Protein AF-A0A3N5ZI46-F1 (afdb_monomer_lite)

Sequence (165 aa):
DAIAACEVLIMPSQYESLSMVALEAWALGRPVLANGRCDVLRGQAIRSNAGLYYDSHREFVECLYRMETDERLRRALGENGRQFYRRNYDWPVIEGKYLRMIEDLQDEAARAAGSLTSAEPLPGWLARRRPTERPADMVLSDLPSGPVLEEPRAPAQNRSRSSEP

pLDDT: mean 87.61, std 16.81, range [30.66, 98.75]

Radius of gyration: 22.37 Å; chains: 1; bounding box: 62×32×63 Å

Structure (mmCIF, N/CA/C/O backbone):
data_AF-A0A3N5ZI46-F1
#
_entry.id   AF-A0A3N5ZI46-F1
#
loop_
_atom_site.group_PDB
_atom_site.id
_atom_site.type_symbol
_atom_site.label_atom_id
_atom_site.label_alt_id
_atom_site.label_comp_id
_atom_site.label_asym_id
_atom_site.label_entity_id
_atom_site.label_seq_id
_atom_site.pdbx_PDB_ins_code
_atom_site.Cartn_x
_atom_site.Cartn_y
_atom_site.Cartn_z
_atom_site.occupancy
_atom_site.B_iso_or_equiv
_atom_site.auth_seq_id
_atom_site.auth_comp_id
_atom_site.auth_asym_id
_atom_site.auth_atom_id
_atom_site.pdbx_PDB_model_num
ATOM 1 N N . ASP A 1 1 ? 13.210 14.385 -6.428 1.00 86.31 1 ASP A N 1
ATOM 2 C CA . ASP A 1 1 ? 12.906 13.437 -5.344 1.00 86.31 1 ASP A CA 1
ATOM 3 C C . ASP A 1 1 ? 13.081 12.015 -5.876 1.00 86.31 1 ASP A C 1
ATOM 5 O O . ASP A 1 1 ? 12.706 11.772 -7.020 1.00 86.31 1 ASP A O 1
ATOM 9 N N . ALA A 1 2 ? 13.707 11.122 -5.106 1.00 95.56 2 ALA A N 1
ATOM 10 C CA . ALA A 1 2 ? 14.076 9.769 -5.525 1.00 95.56 2 ALA A CA 1
ATOM 11 C C . ALA A 1 2 ? 12.852 8.890 -5.823 1.00 95.56 2 ALA A C 1
ATOM 13 O O . ALA A 1 2 ? 12.863 8.152 -6.806 1.00 95.56 2 ALA A O 1
ATOM 14 N N . ILE A 1 3 ? 11.774 9.017 -5.038 1.00 97.00 3 ILE A N 1
ATOM 15 C CA . ILE A 1 3 ? 10.532 8.262 -5.274 1.00 97.00 3 ILE A CA 1
ATOM 16 C C . ILE A 1 3 ? 9.895 8.703 -6.596 1.00 97.00 3 ILE A C 1
ATOM 18 O O . ILE A 1 3 ? 9.519 7.875 -7.416 1.00 97.00 3 ILE A O 1
ATOM 22 N N . ALA A 1 4 ? 9.836 10.009 -6.863 1.00 96.56 4 ALA A N 1
ATOM 23 C CA . ALA A 1 4 ? 9.275 10.522 -8.115 1.00 96.56 4 ALA A CA 1
ATOM 24 C C . ALA A 1 4 ? 10.073 10.079 -9.358 1.00 96.56 4 ALA A C 1
ATOM 26 O O . ALA A 1 4 ? 9.501 9.956 -10.440 1.00 96.56 4 ALA A O 1
ATOM 27 N N . ALA A 1 5 ? 11.378 9.842 -9.200 1.00 97.25 5 ALA A N 1
ATOM 28 C CA . ALA A 1 5 ? 12.274 9.423 -10.273 1.00 97.25 5 ALA A CA 1
ATOM 29 C C . ALA A 1 5 ? 12.344 7.898 -10.471 1.00 97.25 5 ALA A C 1
ATOM 31 O O . ALA A 1 5 ? 12.906 7.456 -11.471 1.00 97.25 5 ALA A O 1
ATOM 32 N N . CYS A 1 6 ? 11.807 7.084 -9.553 1.00 97.62 6 CYS A N 1
ATOM 33 C CA . CYS A 1 6 ? 11.888 5.631 -9.677 1.00 97.62 6 CYS A CA 1
ATOM 34 C C . CYS A 1 6 ? 10.901 5.081 -10.722 1.00 97.62 6 CYS A C 1
ATOM 36 O O . CYS A 1 6 ? 9.892 5.704 -11.066 1.00 97.62 6 CYS A O 1
ATOM 38 N N . GLU A 1 7 ? 11.173 3.880 -11.226 1.00 97.62 7 GLU A N 1
ATOM 39 C CA . GLU A 1 7 ? 10.217 3.130 -12.052 1.00 97.62 7 GLU A CA 1
ATOM 40 C C . GLU A 1 7 ? 9.350 2.186 -11.215 1.00 97.62 7 GLU A C 1
ATOM 42 O O . GLU A 1 7 ? 8.198 1.930 -11.562 1.00 97.62 7 GLU A O 1
ATOM 47 N N . VAL A 1 8 ? 9.906 1.688 -10.108 1.00 98.12 8 VAL A N 1
ATOM 48 C CA . VAL A 1 8 ? 9.286 0.756 -9.164 1.00 98.12 8 VAL A CA 1
ATOM 49 C C . VAL A 1 8 ? 9.822 1.065 -7.766 1.00 98.12 8 VAL A C 1
ATOM 51 O O . VAL A 1 8 ? 11.023 1.285 -7.601 1.00 98.12 8 VAL A O 1
ATOM 54 N N . LEU A 1 9 ? 8.954 1.050 -6.754 1.00 98.56 9 LEU A N 1
ATOM 55 C CA . LEU A 1 9 ? 9.368 1.019 -5.350 1.00 98.56 9 LEU A CA 1
ATOM 56 C C . LEU A 1 9 ? 9.359 -0.430 -4.852 1.00 98.56 9 LEU A C 1
ATOM 58 O O . LEU A 1 9 ? 8.348 -1.114 -4.972 1.00 98.56 9 LEU A O 1
ATOM 62 N N . ILE A 1 10 ? 10.441 -0.890 -4.231 1.00 98.44 10 ILE A N 1
ATOM 63 C CA . ILE A 1 10 ? 10.464 -2.187 -3.546 1.00 98.44 10 ILE A CA 1
ATOM 64 C C . ILE A 1 10 ? 10.202 -1.953 -2.057 1.00 98.44 10 ILE A C 1
ATOM 66 O O . ILE A 1 10 ? 10.930 -1.196 -1.420 1.00 98.44 10 ILE A O 1
ATOM 70 N N . MET A 1 11 ? 9.196 -2.630 -1.501 1.00 98.00 11 MET A N 1
ATOM 71 C CA . MET A 1 11 ? 8.893 -2.626 -0.068 1.00 98.00 11 MET A CA 1
ATOM 72 C C . MET A 1 11 ? 9.148 -4.023 0.521 1.00 98.00 11 MET A C 1
ATOM 74 O O . MET A 1 11 ? 8.257 -4.875 0.485 1.00 98.00 11 MET A O 1
ATOM 78 N N . PRO A 1 12 ? 10.361 -4.301 1.040 1.00 97.31 12 PRO A N 1
ATOM 79 C CA . PRO A 1 12 ? 10.773 -5.652 1.423 1.00 97.31 12 PRO A CA 1
ATOM 80 C C . PRO A 1 12 ? 10.401 -6.051 2.857 1.00 97.31 12 PRO A C 1
ATOM 82 O O . PRO A 1 12 ? 10.673 -7.184 3.256 1.00 97.31 12 PRO A O 1
ATOM 85 N N . SER A 1 13 ? 9.812 -5.145 3.641 1.00 96.75 13 SER A N 1
ATOM 86 C CA . SER A 1 13 ? 9.487 -5.381 5.051 1.00 96.75 13 SER A CA 1
ATOM 87 C C . SER A 1 13 ? 8.498 -6.537 5.231 1.00 96.75 13 SER A C 1
ATOM 89 O O . SER A 1 13 ? 7.506 -6.633 4.515 1.00 96.75 13 SER A O 1
ATOM 91 N N . GLN A 1 14 ? 8.767 -7.417 6.198 1.00 95.38 14 GLN A N 1
ATOM 92 C CA . GLN A 1 14 ? 7.874 -8.527 6.559 1.00 95.38 14 GLN A CA 1
ATOM 93 C C . GLN A 1 14 ? 6.769 -8.093 7.530 1.00 95.38 14 GLN A C 1
ATOM 95 O O . GLN A 1 14 ? 5.751 -8.770 7.638 1.00 95.38 14 GLN A O 1
ATOM 100 N N . TYR A 1 15 ? 6.952 -6.960 8.212 1.00 94.88 15 TYR A N 1
ATOM 101 C CA . TYR A 1 15 ? 6.046 -6.478 9.246 1.00 94.88 15 TYR A CA 1
ATOM 102 C C . TYR A 1 15 ? 5.822 -4.983 9.068 1.00 94.88 15 TYR A C 1
ATOM 104 O O . TYR A 1 15 ? 6.710 -4.177 9.323 1.00 94.88 15 TYR A O 1
ATOM 112 N N . GLU A 1 16 ? 4.616 -4.622 8.651 1.00 95.38 16 GLU A N 1
ATOM 113 C CA . GLU A 1 16 ? 4.176 -3.239 8.531 1.00 95.38 16 GLU A CA 1
ATOM 114 C C . GLU A 1 16 ? 2.776 -3.112 9.111 1.00 95.38 16 GLU A C 1
ATOM 116 O O . GLU A 1 16 ? 1.923 -3.966 8.877 1.00 95.38 16 GLU A O 1
ATOM 121 N N . SER A 1 17 ? 2.526 -2.022 9.835 1.00 92.69 17 SER A N 1
ATOM 122 C CA . SER A 1 17 ? 1.152 -1.608 10.162 1.00 92.69 17 SER A CA 1
ATOM 123 C C . SER A 1 17 ? 0.521 -0.848 8.991 1.00 92.69 17 SER A C 1
ATOM 125 O O . SER A 1 17 ? -0.662 -1.000 8.694 1.00 92.69 17 SER A O 1
ATOM 127 N N . LEU A 1 18 ? 1.337 -0.041 8.309 1.00 93.81 18 LEU A N 1
ATOM 128 C CA . LEU A 1 18 ? 1.058 0.701 7.083 1.00 93.81 18 LEU A CA 1
ATOM 129 C C . LEU A 1 18 ? 2.410 1.112 6.488 1.00 93.81 18 LEU A C 1
ATOM 131 O O . LEU A 1 18 ? 3.319 1.444 7.238 1.00 93.81 18 LEU A O 1
ATOM 135 N N . SER A 1 19 ? 2.534 1.166 5.163 1.00 96.31 19 SER A N 1
ATOM 136 C CA . SER A 1 19 ? 3.727 1.711 4.513 1.00 96.31 19 SER A CA 1
ATOM 137 C C . SER A 1 19 ? 3.461 3.108 3.963 1.00 96.31 19 SER A C 1
ATOM 139 O O . SER A 1 19 ? 2.841 3.258 2.911 1.00 96.31 19 SER A O 1
ATOM 141 N N . MET A 1 20 ? 3.953 4.136 4.663 1.00 96.75 20 MET A N 1
ATOM 142 C CA . MET A 1 20 ? 3.870 5.524 4.184 1.00 96.75 20 MET A CA 1
ATOM 143 C C . MET A 1 20 ? 4.590 5.699 2.846 1.00 96.75 20 MET A C 1
ATOM 145 O O . MET A 1 20 ? 4.046 6.310 1.933 1.00 96.75 20 MET A O 1
ATOM 149 N N . VAL A 1 21 ? 5.753 5.064 2.683 1.00 97.44 21 VAL A N 1
ATOM 150 C CA . VAL A 1 21 ? 6.520 5.132 1.433 1.00 97.44 21 VAL A CA 1
ATOM 151 C C . VAL A 1 21 ? 5.791 4.455 0.262 1.00 97.44 21 VAL A C 1
ATOM 153 O O . VAL A 1 21 ? 5.862 4.942 -0.865 1.00 97.44 21 VAL A O 1
ATOM 156 N N . ALA A 1 22 ? 5.026 3.380 0.500 1.00 97.94 22 ALA A N 1
ATOM 157 C CA . ALA A 1 22 ? 4.180 2.784 -0.538 1.00 97.94 22 ALA A CA 1
ATOM 158 C C . ALA A 1 22 ? 3.033 3.724 -0.942 1.00 97.94 22 ALA A C 1
ATOM 160 O O . ALA A 1 22 ? 2.751 3.862 -2.132 1.00 97.94 22 ALA A O 1
ATOM 161 N N . LEU A 1 23 ? 2.414 4.413 0.025 1.00 97.88 23 LEU A N 1
ATOM 162 C CA . LEU A 1 23 ? 1.396 5.429 -0.259 1.00 97.88 23 LEU A CA 1
ATOM 163 C C . LEU A 1 23 ? 1.969 6.606 -1.057 1.00 97.88 23 LEU A C 1
ATOM 165 O O . LEU A 1 23 ? 1.338 7.045 -2.014 1.00 97.88 23 LEU A O 1
ATOM 169 N N . GLU A 1 24 ? 3.161 7.089 -0.707 1.00 98.19 24 GLU A N 1
ATOM 170 C CA . GLU A 1 24 ? 3.861 8.155 -1.435 1.00 98.19 24 GLU A CA 1
ATOM 171 C C . GLU A 1 24 ? 4.192 7.735 -2.873 1.00 98.19 24 GLU A C 1
ATOM 173 O O . GLU A 1 24 ? 3.922 8.477 -3.821 1.00 98.19 24 GLU A O 1
ATOM 178 N N . ALA A 1 25 ? 4.709 6.516 -3.058 1.00 98.50 25 ALA A N 1
ATOM 179 C CA . ALA A 1 25 ? 4.946 5.947 -4.379 1.00 98.50 25 ALA A CA 1
ATOM 180 C C . ALA A 1 25 ? 3.654 5.906 -5.206 1.00 98.50 25 ALA A C 1
ATOM 182 O O . ALA A 1 25 ? 3.626 6.408 -6.332 1.00 98.50 25 ALA A O 1
ATOM 183 N N . TRP A 1 26 ? 2.559 5.402 -4.639 1.00 98.50 26 TRP A N 1
ATOM 184 C CA . TRP A 1 26 ? 1.265 5.376 -5.316 1.00 98.50 26 TRP A CA 1
ATOM 185 C C . TRP A 1 26 ? 0.716 6.768 -5.620 1.00 98.50 26 TRP A C 1
ATOM 187 O O . TRP A 1 26 ? 0.253 6.986 -6.739 1.00 98.50 26 TRP A O 1
ATOM 197 N N . ALA A 1 27 ? 0.833 7.738 -4.710 1.00 98.25 27 ALA A N 1
ATOM 198 C CA . ALA A 1 27 ? 0.455 9.130 -4.967 1.00 98.25 27 ALA A CA 1
ATOM 199 C C . ALA A 1 27 ? 1.189 9.694 -6.200 1.00 98.25 27 ALA A C 1
ATOM 201 O O . ALA A 1 27 ? 0.590 10.344 -7.064 1.00 98.25 27 ALA A O 1
ATOM 202 N N . LEU A 1 28 ? 2.472 9.353 -6.343 1.00 98.31 28 LEU A N 1
ATOM 203 C CA . LEU A 1 28 ? 3.320 9.718 -7.480 1.00 98.31 28 LEU A CA 1
ATOM 204 C C . LEU A 1 28 ? 3.103 8.828 -8.720 1.00 98.31 28 LEU A C 1
ATOM 206 O O . LEU A 1 28 ? 3.670 9.076 -9.789 1.00 98.31 28 LEU A O 1
ATOM 210 N N . GLY A 1 29 ? 2.215 7.837 -8.648 1.00 98.25 29 GLY A N 1
ATOM 211 C CA . GLY A 1 29 ? 1.931 6.893 -9.728 1.00 98.25 29 GLY A CA 1
ATOM 212 C C . GLY A 1 29 ? 3.097 5.948 -10.017 1.00 98.25 29 GLY A C 1
ATOM 213 O O . GLY A 1 29 ? 3.367 5.641 -11.177 1.00 98.25 29 GLY A O 1
ATOM 214 N N . ARG A 1 30 ? 3.839 5.559 -8.978 1.00 98.44 30 ARG A N 1
ATOM 215 C CA . ARG A 1 30 ? 4.896 4.549 -9.018 1.00 98.44 30 ARG A CA 1
ATOM 216 C C . ARG A 1 30 ? 4.335 3.230 -8.481 1.00 98.44 30 ARG A C 1
ATOM 218 O O . ARG A 1 30 ? 3.766 3.228 -7.388 1.00 98.44 30 ARG A O 1
ATOM 225 N N . PRO A 1 31 ? 4.456 2.116 -9.216 1.00 98.56 31 PRO A N 1
ATOM 226 C CA . PRO A 1 31 ? 4.002 0.827 -8.723 1.00 98.56 31 PRO A CA 1
ATOM 227 C C . PRO A 1 31 ? 4.929 0.290 -7.624 1.00 98.56 31 PRO A C 1
ATOM 229 O O . PRO A 1 31 ? 6.117 0.623 -7.574 1.00 98.56 31 PRO A O 1
ATOM 232 N N . VAL A 1 32 ? 4.384 -0.569 -6.760 1.00 98.69 32 VAL A N 1
ATOM 233 C CA . VAL A 1 32 ? 5.100 -1.132 -5.602 1.00 98.69 32 VAL A CA 1
ATOM 234 C C . VAL A 1 32 ? 5.294 -2.641 -5.767 1.00 98.69 32 VAL A C 1
ATOM 236 O O . VAL A 1 32 ? 4.351 -3.354 -6.096 1.00 98.69 32 VAL A O 1
ATOM 239 N N . LEU A 1 33 ? 6.501 -3.144 -5.514 1.00 98.75 33 LEU A N 1
ATOM 240 C CA . LEU A 1 33 ? 6.777 -4.568 -5.325 1.00 98.75 33 LEU A CA 1
ATOM 241 C C . LEU A 1 33 ? 6.826 -4.869 -3.823 1.00 98.75 33 LEU A C 1
ATOM 243 O O . LEU A 1 33 ? 7.789 -4.519 -3.137 1.00 98.75 33 LEU A O 1
ATOM 247 N N . ALA A 1 34 ? 5.765 -5.484 -3.313 1.00 98.44 34 ALA A N 1
ATOM 248 C CA . ALA A 1 34 ? 5.540 -5.729 -1.894 1.00 98.44 34 ALA A CA 1
ATOM 249 C C . ALA A 1 34 ? 6.034 -7.109 -1.441 1.00 98.44 34 ALA A C 1
ATOM 251 O O . ALA A 1 34 ? 5.904 -8.099 -2.157 1.00 98.44 34 ALA A O 1
ATOM 252 N N . ASN A 1 35 ? 6.524 -7.205 -0.208 1.00 98.31 35 ASN A N 1
ATOM 253 C CA . ASN A 1 35 ? 6.720 -8.498 0.439 1.00 98.31 35 ASN A CA 1
ATOM 254 C C . ASN A 1 35 ? 5.356 -9.153 0.739 1.00 98.31 35 ASN A C 1
ATOM 256 O O . ASN A 1 35 ? 4.544 -8.600 1.481 1.00 98.31 35 ASN A O 1
ATOM 260 N N . GLY A 1 36 ? 5.112 -10.330 0.165 1.00 97.62 36 GLY A N 1
ATOM 261 C CA . GLY A 1 36 ? 3.868 -11.095 0.290 1.00 97.62 36 GLY A CA 1
ATOM 262 C C . GLY A 1 36 ? 3.631 -11.683 1.681 1.00 97.62 36 GLY A C 1
ATOM 263 O O . GLY A 1 36 ? 2.480 -11.888 2.062 1.00 97.62 36 GLY A O 1
ATOM 264 N N . ARG A 1 37 ? 4.692 -11.831 2.489 1.00 96.75 37 ARG A N 1
ATOM 265 C CA . ARG A 1 37 ? 4.603 -12.290 3.888 1.00 96.75 37 ARG A CA 1
ATOM 266 C C . ARG A 1 37 ? 4.068 -11.229 4.841 1.00 96.75 37 ARG A C 1
ATOM 268 O O . ARG A 1 37 ? 3.777 -11.540 5.991 1.00 96.75 37 ARG A O 1
ATOM 275 N N . CYS A 1 38 ? 3.964 -9.984 4.384 1.00 96.94 38 CYS A N 1
ATOM 276 C CA . CYS A 1 38 ? 3.297 -8.933 5.125 1.00 96.94 38 CYS A CA 1
ATOM 277 C C . CYS A 1 38 ? 1.836 -8.843 4.669 1.00 96.94 38 CYS A C 1
ATOM 279 O O . CYS A 1 38 ? 1.548 -8.288 3.607 1.00 96.94 38 CYS A O 1
ATOM 281 N N . ASP A 1 39 ? 0.907 -9.336 5.492 1.00 95.75 39 ASP A N 1
ATOM 282 C CA . ASP A 1 39 ? -0.537 -9.322 5.206 1.00 95.75 39 ASP A CA 1
ATOM 283 C C . ASP A 1 39 ? -1.059 -7.927 4.833 1.00 95.75 39 ASP A C 1
ATOM 285 O O . ASP A 1 39 ? -1.883 -7.771 3.927 1.00 95.75 39 ASP A O 1
ATOM 289 N N . VAL A 1 40 ? -0.540 -6.886 5.489 1.00 95.81 40 VAL A N 1
ATOM 290 C CA . VAL A 1 40 ? -0.901 -5.494 5.202 1.00 95.81 40 VAL A CA 1
ATOM 291 C C . VAL A 1 40 ? -0.472 -5.098 3.792 1.00 95.81 40 VAL A C 1
ATOM 293 O O . VAL A 1 40 ? -1.299 -4.600 3.025 1.00 95.81 40 VAL A O 1
ATOM 296 N N . LEU A 1 41 ? 0.793 -5.327 3.426 1.00 97.25 41 LEU A N 1
ATOM 297 C CA . LEU A 1 41 ? 1.308 -4.954 2.107 1.00 97.25 41 LEU A CA 1
ATOM 298 C C . LEU A 1 41 ? 0.666 -5.788 0.996 1.00 97.25 41 LEU A C 1
ATOM 300 O O . LEU A 1 41 ? 0.246 -5.229 -0.017 1.00 97.25 41 LEU A O 1
ATOM 304 N N . ARG A 1 42 ? 0.519 -7.102 1.205 1.00 97.44 42 ARG A N 1
ATOM 305 C CA . ARG A 1 42 ? -0.163 -8.005 0.271 1.00 97.44 42 ARG A CA 1
ATOM 306 C C . ARG A 1 42 ? -1.610 -7.574 0.044 1.00 97.44 42 ARG A C 1
ATOM 308 O O . ARG A 1 42 ? -2.039 -7.435 -1.101 1.00 97.44 42 ARG A O 1
ATOM 315 N N . GLY A 1 43 ? -2.348 -7.298 1.119 1.00 96.56 43 GLY A N 1
ATOM 316 C CA . GLY A 1 43 ? -3.724 -6.814 1.035 1.00 96.56 43 GLY A CA 1
ATOM 317 C C . GLY A 1 43 ? -3.828 -5.477 0.301 1.00 96.56 43 GLY A C 1
ATOM 318 O O . GLY A 1 43 ? -4.710 -5.302 -0.536 1.00 96.56 43 GLY A O 1
ATOM 319 N N . GLN A 1 44 ? -2.912 -4.537 0.554 1.00 96.25 44 GLN A N 1
ATOM 320 C CA . GLN A 1 44 ? -2.908 -3.264 -0.167 1.00 96.25 44 GLN A CA 1
ATOM 321 C C . GLN A 1 44 ? -2.578 -3.433 -1.651 1.00 96.25 44 GLN A C 1
ATOM 323 O O . GLN A 1 44 ? -3.264 -2.831 -2.473 1.00 96.25 44 GLN A O 1
ATOM 328 N N . ALA A 1 45 ? -1.597 -4.263 -2.018 1.00 96.81 45 ALA A N 1
ATOM 329 C CA . ALA A 1 45 ? -1.269 -4.537 -3.418 1.00 96.81 45 ALA A CA 1
ATOM 330 C C . ALA A 1 45 ? -2.475 -5.118 -4.178 1.00 96.81 45 ALA A C 1
ATOM 332 O O . ALA A 1 45 ? -2.770 -4.677 -5.288 1.00 96.81 45 ALA A O 1
ATOM 333 N N . ILE A 1 46 ? -3.223 -6.031 -3.547 1.00 97.31 46 ILE A N 1
ATOM 334 C CA . ILE A 1 46 ? -4.425 -6.640 -4.131 1.00 97.31 46 ILE A CA 1
ATOM 335 C C . ILE A 1 46 ? -5.562 -5.618 -4.268 1.00 97.31 46 ILE A C 1
ATOM 337 O O . ILE A 1 46 ? -6.074 -5.434 -5.370 1.00 97.31 46 ILE A O 1
ATOM 341 N N . ARG A 1 47 ? -5.935 -4.910 -3.191 1.00 96.88 47 ARG A N 1
ATOM 342 C CA . ARG A 1 47 ? -7.045 -3.932 -3.220 1.00 96.88 47 ARG A CA 1
ATOM 343 C C . ARG A 1 47 ? -6.782 -2.760 -4.160 1.00 96.88 47 ARG A C 1
ATOM 345 O O . ARG A 1 47 ? -7.696 -2.259 -4.808 1.00 96.88 47 ARG A O 1
ATOM 352 N N . SER A 1 48 ? -5.533 -2.307 -4.215 1.00 96.62 48 SER A N 1
ATOM 353 C CA . SER A 1 48 ? -5.132 -1.199 -5.080 1.00 96.62 48 SER A CA 1
ATOM 354 C C . SER A 1 48 ? -4.959 -1.612 -6.535 1.00 96.62 48 SER A C 1
ATOM 356 O O . SER A 1 48 ? -5.072 -0.756 -7.409 1.00 96.62 48 SER A O 1
ATOM 358 N N . ASN A 1 49 ? -4.655 -2.889 -6.797 1.00 98.06 49 ASN A N 1
ATOM 359 C CA . ASN A 1 49 ? -4.129 -3.362 -8.076 1.00 98.06 49 ASN A CA 1
ATOM 360 C C . ASN A 1 49 ? -2.970 -2.477 -8.585 1.00 98.06 49 ASN A C 1
ATOM 362 O O . ASN A 1 49 ? -2.880 -2.160 -9.773 1.00 98.06 49 ASN A O 1
ATOM 366 N N . ALA A 1 50 ? -2.121 -2.012 -7.664 1.00 98.00 50 ALA A N 1
ATOM 367 C CA . ALA A 1 50 ? -1.089 -1.002 -7.908 1.00 98.00 50 ALA A CA 1
ATOM 368 C C . ALA A 1 50 ? 0.339 -1.511 -7.687 1.00 98.00 50 ALA A C 1
ATOM 370 O O . ALA A 1 50 ? 1.29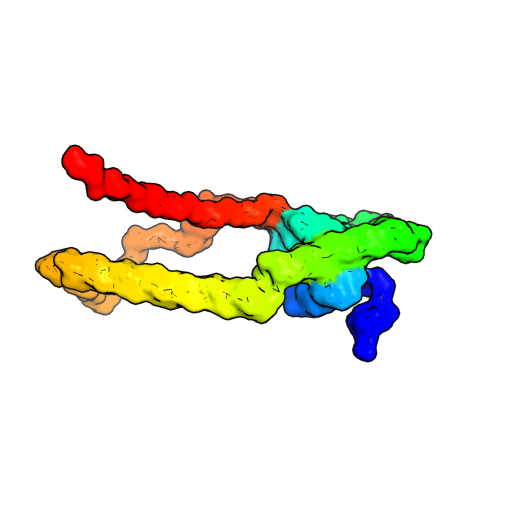4 -0.746 -7.510 1.00 98.00 50 ALA A O 1
ATOM 371 N N . GLY A 1 51 ? 0.485 -2.826 -7.648 1.00 97.50 51 GLY A N 1
ATOM 372 C CA . GLY A 1 51 ? 1.735 -3.477 -7.342 1.00 97.50 51 GLY A CA 1
ATOM 373 C C . GLY A 1 51 ? 1.650 -4.981 -7.511 1.00 97.50 51 GLY A C 1
ATOM 374 O O . GLY A 1 51 ? 0.568 -5.542 -7.677 1.00 97.50 51 GLY A O 1
ATOM 375 N N . LEU A 1 52 ? 2.811 -5.617 -7.449 1.00 98.50 52 LEU A N 1
ATOM 376 C CA . LEU A 1 52 ? 2.942 -7.066 -7.339 1.00 98.50 52 LEU A CA 1
ATOM 377 C C . LEU A 1 52 ? 3.409 -7.414 -5.923 1.00 98.50 52 LEU A C 1
ATOM 379 O O . LEU A 1 52 ? 3.911 -6.550 -5.201 1.00 98.50 52 LEU A O 1
ATOM 383 N N . TYR A 1 53 ? 3.266 -8.675 -5.528 1.00 98.31 53 TYR A N 1
ATOM 384 C CA . TYR A 1 53 ? 3.817 -9.184 -4.276 1.00 98.31 53 TYR A CA 1
ATOM 385 C C . TYR A 1 53 ? 4.551 -10.507 -4.497 1.00 98.31 53 TYR A C 1
ATOM 387 O O . TYR A 1 53 ? 4.286 -11.201 -5.476 1.00 98.31 53 TYR A O 1
ATOM 395 N N . TYR A 1 54 ? 5.477 -10.832 -3.596 1.00 98.56 54 TYR A N 1
ATOM 396 C CA . TYR A 1 54 ? 6.295 -12.045 -3.669 1.00 98.56 54 TYR A CA 1
ATOM 397 C C . TYR A 1 54 ? 6.405 -12.740 -2.309 1.00 98.56 54 TYR A C 1
ATOM 399 O O . TYR A 1 54 ? 6.641 -12.090 -1.294 1.00 98.56 54 TYR A O 1
ATOM 407 N N . ASP A 1 55 ? 6.322 -14.067 -2.288 1.00 97.25 55 ASP A N 1
ATOM 408 C CA . ASP A 1 55 ? 6.495 -14.897 -1.086 1.00 97.25 55 ASP A CA 1
ATOM 409 C C . ASP A 1 55 ? 7.847 -15.632 -1.060 1.00 97.25 55 ASP A C 1
ATOM 411 O O . ASP A 1 55 ? 8.291 -16.155 -0.022 1.00 97.25 55 ASP A O 1
ATOM 415 N N . SER A 1 56 ? 8.540 -15.635 -2.203 1.00 97.88 56 SER A N 1
ATOM 416 C CA . SER A 1 56 ? 9.834 -16.283 -2.402 1.00 97.88 56 SER A CA 1
ATOM 417 C C . SER A 1 56 ? 10.812 -15.425 -3.206 1.00 97.88 56 SER A C 1
ATOM 419 O O . SER A 1 56 ? 10.431 -14.510 -3.934 1.00 97.88 56 SER A O 1
ATOM 421 N N . HIS A 1 57 ? 12.101 -15.760 -3.115 1.00 97.88 57 HIS A N 1
ATOM 422 C CA . HIS A 1 57 ? 13.141 -15.116 -3.920 1.00 97.88 57 HIS A CA 1
ATOM 423 C C . HIS A 1 57 ? 12.900 -15.280 -5.430 1.00 97.88 57 HIS A C 1
ATOM 425 O O . HIS A 1 57 ? 13.113 -14.344 -6.192 1.00 97.88 57 HIS A O 1
ATOM 431 N N . ARG A 1 58 ? 12.416 -16.451 -5.865 1.00 98.44 58 ARG A N 1
ATOM 432 C CA . ARG A 1 58 ? 12.102 -16.696 -7.278 1.00 98.44 58 ARG A CA 1
ATOM 433 C C . ARG A 1 58 ? 10.997 -15.761 -7.765 1.00 98.44 58 ARG A C 1
ATOM 435 O O . ARG A 1 58 ? 11.156 -15.125 -8.796 1.00 98.44 58 ARG A O 1
ATOM 442 N N . GLU A 1 59 ? 9.909 -15.648 -7.008 1.00 98.44 59 GLU A N 1
ATOM 443 C CA . GLU A 1 59 ? 8.820 -14.723 -7.342 1.00 98.44 59 GLU A CA 1
ATOM 444 C C . GLU A 1 59 ? 9.275 -13.268 -7.328 1.00 98.44 59 GLU A C 1
ATOM 446 O O . GLU A 1 59 ? 8.868 -12.508 -8.199 1.00 98.44 59 GLU A O 1
ATOM 451 N N . PHE A 1 60 ? 10.145 -12.887 -6.388 1.00 98.56 60 PHE A N 1
ATOM 452 C CA . PHE A 1 60 ? 10.730 -11.549 -6.358 1.00 98.56 60 PHE A CA 1
ATOM 453 C C . PHE A 1 60 ? 11.448 -11.224 -7.670 1.00 98.56 60 PHE A C 1
ATOM 455 O O . PHE A 1 60 ? 11.177 -10.184 -8.267 1.00 98.56 60 PHE A O 1
ATOM 462 N N . VAL A 1 61 ? 12.323 -12.125 -8.131 1.00 98.62 61 VAL A N 1
ATOM 463 C CA . VAL A 1 61 ? 13.078 -11.947 -9.379 1.00 98.62 61 VAL A CA 1
ATOM 464 C C . VAL A 1 61 ? 12.135 -11.842 -10.577 1.00 98.62 61 VAL A C 1
ATOM 466 O O . VAL A 1 61 ? 12.265 -10.906 -11.359 1.00 98.62 61 VAL A O 1
ATOM 469 N N . GLU A 1 62 ? 11.155 -12.740 -10.696 1.00 98.50 62 GLU A N 1
ATOM 470 C CA . GLU A 1 62 ? 10.196 -12.723 -11.810 1.00 98.50 62 GLU A CA 1
ATOM 471 C C . GLU A 1 62 ? 9.314 -11.467 -11.803 1.00 98.50 62 GLU A C 1
ATOM 473 O O . GLU A 1 62 ? 9.106 -10.843 -12.843 1.00 98.50 62 GLU A O 1
ATOM 478 N N . CYS A 1 63 ? 8.819 -11.053 -10.633 1.00 98.44 63 CYS A N 1
ATOM 479 C CA . CYS A 1 63 ? 8.016 -9.839 -10.502 1.00 98.44 63 CYS A CA 1
ATOM 480 C C . CYS A 1 63 ? 8.831 -8.598 -10.861 1.00 98.44 63 CYS A C 1
ATOM 482 O O . CYS A 1 63 ? 8.355 -7.756 -11.623 1.00 98.44 63 CYS A O 1
ATOM 484 N N . LEU A 1 64 ? 10.057 -8.491 -10.342 1.00 98.38 64 LEU A N 1
ATOM 485 C CA . LEU A 1 64 ? 10.941 -7.371 -10.638 1.00 98.38 64 LEU A CA 1
ATOM 486 C C . LEU A 1 64 ? 11.272 -7.320 -12.129 1.00 98.38 64 LEU A C 1
ATOM 488 O O . LEU A 1 64 ? 11.084 -6.276 -12.743 1.00 98.38 64 LEU A O 1
ATOM 492 N N . TYR A 1 65 ? 11.663 -8.450 -12.723 1.00 98.44 65 TYR A N 1
ATOM 493 C CA . TYR A 1 65 ? 11.938 -8.552 -14.156 1.00 98.44 65 TYR A CA 1
ATOM 494 C C . TYR A 1 65 ? 10.720 -8.158 -14.998 1.00 98.44 65 TYR A C 1
ATOM 496 O O . TYR A 1 65 ? 10.833 -7.404 -15.966 1.00 98.44 65 TYR A O 1
ATOM 504 N N . ARG A 1 66 ? 9.520 -8.610 -14.617 1.00 98.25 66 ARG A N 1
ATOM 505 C CA . ARG A 1 66 ? 8.284 -8.260 -15.323 1.00 98.25 66 ARG A CA 1
ATOM 506 C C . ARG A 1 66 ? 7.987 -6.766 -15.242 1.00 98.25 66 ARG A C 1
ATOM 508 O O . ARG A 1 66 ? 7.592 -6.177 -16.243 1.00 98.25 66 ARG A O 1
ATOM 515 N N . MET A 1 67 ? 8.177 -6.152 -14.075 1.00 97.81 67 MET A N 1
ATOM 516 C CA . MET A 1 67 ? 7.996 -4.711 -13.906 1.00 97.81 67 MET A CA 1
ATOM 517 C C . MET A 1 67 ? 9.098 -3.917 -14.614 1.00 97.81 67 MET A C 1
ATOM 519 O O . MET A 1 67 ? 8.814 -2.857 -15.148 1.00 97.81 67 MET A O 1
ATOM 523 N N . GLU A 1 68 ? 10.332 -4.408 -14.678 1.00 97.19 68 GLU A N 1
ATOM 524 C CA . GLU A 1 68 ? 11.438 -3.768 -15.401 1.00 97.19 68 GLU A CA 1
ATOM 525 C C . GLU A 1 68 ? 11.221 -3.784 -16.925 1.00 97.19 68 GLU A C 1
ATOM 527 O O . GLU A 1 68 ? 11.483 -2.793 -17.604 1.00 97.19 68 GLU A O 1
ATOM 532 N N . THR A 1 69 ? 10.697 -4.885 -17.463 1.00 98.00 69 THR A N 1
ATOM 533 C CA . THR A 1 69 ? 10.598 -5.103 -18.916 1.00 98.00 69 THR A CA 1
ATOM 534 C C . THR A 1 69 ? 9.258 -4.703 -19.531 1.00 98.00 69 THR A C 1
ATOM 536 O O . THR A 1 69 ? 9.184 -4.480 -20.739 1.00 98.00 69 THR A O 1
ATOM 539 N N . ASP A 1 70 ? 8.190 -4.589 -18.736 1.00 98.44 70 ASP A N 1
ATOM 540 C CA . ASP A 1 70 ? 6.853 -4.233 -19.218 1.00 98.44 70 ASP A CA 1
ATOM 541 C C . ASP A 1 70 ? 6.430 -2.837 -18.754 1.00 98.44 70 ASP A C 1
ATOM 543 O O . ASP A 1 70 ? 5.803 -2.638 -17.708 1.00 98.44 70 ASP A O 1
ATOM 547 N N . GLU A 1 71 ? 6.736 -1.840 -19.583 1.00 98.19 71 GLU A N 1
ATOM 548 C CA . GLU A 1 71 ? 6.344 -0.457 -19.319 1.00 98.19 71 GLU A CA 1
ATOM 549 C C . GLU A 1 71 ? 4.816 -0.285 -19.249 1.00 98.19 71 GLU A C 1
ATOM 551 O O . GLU A 1 71 ? 4.313 0.507 -18.446 1.00 98.19 71 GLU A O 1
ATOM 556 N N . ARG A 1 72 ? 4.050 -1.034 -20.056 1.00 98.56 72 ARG A N 1
ATOM 557 C CA . ARG A 1 72 ? 2.583 -0.944 -20.062 1.00 98.56 72 ARG A CA 1
ATOM 558 C C . ARG A 1 72 ? 2.017 -1.424 -18.730 1.00 98.56 72 ARG A C 1
ATOM 560 O O . ARG A 1 72 ? 1.129 -0.766 -18.186 1.00 98.56 72 ARG A O 1
ATOM 567 N N . LEU A 1 73 ? 2.548 -2.523 -18.199 1.00 98.50 73 LEU A N 1
ATOM 568 C CA . LEU A 1 73 ? 2.220 -3.016 -16.867 1.00 98.50 73 LEU A CA 1
ATOM 569 C C . LEU A 1 73 ? 2.553 -1.964 -15.804 1.00 98.50 73 LEU A C 1
ATOM 571 O O . LEU A 1 73 ? 1.674 -1.619 -15.016 1.00 98.50 73 LEU A O 1
ATOM 575 N N . ARG A 1 74 ? 3.772 -1.402 -15.805 1.00 98.12 74 ARG A N 1
ATOM 576 C CA . ARG A 1 74 ? 4.156 -0.366 -14.826 1.00 98.12 74 ARG A CA 1
ATOM 577 C C . ARG A 1 74 ? 3.225 0.833 -14.847 1.00 98.12 74 ARG A C 1
ATOM 579 O O . ARG A 1 74 ? 2.806 1.290 -13.788 1.00 98.12 74 ARG A O 1
ATOM 586 N N . ARG A 1 75 ? 2.897 1.343 -16.037 1.00 98.44 75 ARG A N 1
ATOM 587 C CA . ARG A 1 75 ? 1.996 2.493 -16.193 1.00 98.44 75 ARG A CA 1
ATOM 588 C C . ARG A 1 75 ? 0.595 2.175 -15.675 1.00 98.44 75 ARG A C 1
ATOM 590 O O . ARG A 1 75 ? 0.020 2.998 -14.971 1.00 98.44 75 ARG A O 1
ATOM 597 N N . ALA A 1 76 ? 0.070 0.985 -15.976 1.00 98.75 76 ALA A N 1
ATOM 598 C CA . ALA A 1 76 ? -1.238 0.555 -15.487 1.00 98.75 76 ALA A CA 1
ATOM 599 C C . ALA A 1 76 ? -1.267 0.432 -13.954 1.00 98.75 76 ALA A C 1
ATOM 601 O O . ALA A 1 76 ? -2.149 0.997 -13.312 1.00 98.75 76 ALA A O 1
ATOM 602 N N . LEU A 1 77 ? -0.276 -0.241 -13.360 1.00 98.75 77 LEU A N 1
ATOM 603 C CA . LEU A 1 77 ? -0.156 -0.374 -11.905 1.00 98.75 77 LEU A CA 1
ATOM 604 C C . LEU A 1 77 ? 0.044 0.992 -11.226 1.00 98.75 77 LEU A C 1
ATOM 606 O O . LEU A 1 77 ? -0.575 1.275 -10.204 1.00 98.75 77 LEU A O 1
ATOM 610 N N . GLY A 1 78 ? 0.870 1.865 -11.804 1.00 98.62 78 GLY A N 1
ATOM 611 C CA . GLY A 1 78 ? 1.093 3.217 -11.297 1.00 98.62 78 GLY A CA 1
ATOM 612 C C . GLY A 1 78 ? -0.181 4.063 -11.293 1.00 98.62 78 GLY A C 1
ATOM 613 O O . GLY A 1 78 ? -0.486 4.708 -10.290 1.00 98.62 78 GLY A O 1
ATOM 614 N N . GLU A 1 79 ? -0.963 4.028 -12.375 1.00 98.75 79 GLU A N 1
ATOM 615 C CA . GLU A 1 79 ? -2.243 4.742 -12.442 1.00 98.75 79 GLU A CA 1
ATOM 616 C C . GLU A 1 79 ? -3.248 4.183 -11.430 1.00 98.75 79 GLU A C 1
ATOM 618 O O . GLU A 1 79 ? -3.864 4.950 -10.689 1.00 98.75 79 GLU A O 1
ATOM 623 N N . ASN A 1 80 ? -3.352 2.857 -11.315 1.00 98.75 80 ASN A N 1
ATOM 624 C CA . ASN A 1 80 ? -4.190 2.223 -10.298 1.00 98.75 80 ASN A CA 1
ATOM 625 C C . ASN A 1 80 ? -3.804 2.677 -8.884 1.00 98.75 80 ASN A C 1
ATOM 627 O O . ASN A 1 80 ? -4.682 3.012 -8.088 1.00 98.75 80 ASN A O 1
ATOM 631 N N . GLY A 1 81 ? -2.502 2.773 -8.596 1.00 98.38 81 GLY A N 1
ATOM 632 C CA . GLY A 1 81 ? -1.981 3.274 -7.323 1.00 98.38 81 GLY A CA 1
ATOM 633 C C . GLY A 1 81 ? -2.387 4.706 -7.054 1.00 98.38 81 GLY A C 1
ATOM 634 O O . GLY A 1 81 ? -2.922 5.007 -5.989 1.00 98.38 81 GLY A O 1
ATOM 635 N N . ARG A 1 82 ? -2.226 5.581 -8.044 1.00 98.62 82 ARG A N 1
ATOM 636 C CA . ARG A 1 82 ? -2.628 6.984 -7.928 1.00 98.62 82 ARG A CA 1
ATOM 637 C C . ARG A 1 82 ? -4.119 7.124 -7.649 1.00 98.62 82 ARG A C 1
ATOM 639 O O . ARG A 1 82 ? -4.513 7.912 -6.789 1.00 98.62 82 ARG A O 1
ATOM 646 N N . GLN A 1 83 ? -4.948 6.343 -8.336 1.00 98.56 83 GLN A N 1
ATOM 647 C CA . GLN A 1 83 ? -6.391 6.331 -8.107 1.00 98.56 83 GLN A CA 1
ATOM 648 C C . GLN A 1 83 ? -6.738 5.762 -6.727 1.00 98.56 83 GLN A C 1
ATOM 650 O O . GLN A 1 83 ? -7.575 6.321 -6.023 1.00 98.56 83 GLN A O 1
ATOM 655 N N . PHE A 1 84 ? -6.079 4.684 -6.305 1.00 97.94 84 PHE A N 1
ATOM 656 C CA . PHE A 1 84 ? -6.274 4.090 -4.987 1.00 97.94 84 PHE A CA 1
ATOM 657 C C . PHE A 1 84 ? -5.884 5.048 -3.856 1.00 97.94 84 PHE A C 1
ATOM 659 O O . PHE A 1 84 ? -6.658 5.207 -2.913 1.00 97.94 84 PHE A O 1
ATOM 666 N N . TYR A 1 85 ? -4.744 5.737 -3.977 1.00 98.19 85 TYR A N 1
ATOM 667 C CA . TYR A 1 85 ? -4.309 6.778 -3.047 1.00 98.19 85 TYR A CA 1
ATOM 668 C C . TYR A 1 85 ? -5.359 7.887 -2.936 1.00 98.19 85 TYR A C 1
ATOM 670 O O . TYR A 1 85 ? -5.849 8.157 -1.842 1.00 98.19 85 TYR A O 1
ATOM 678 N N . ARG A 1 86 ? -5.785 8.460 -4.070 1.00 98.06 86 ARG A N 1
ATOM 679 C CA . ARG A 1 86 ? -6.780 9.545 -4.101 1.00 98.06 86 ARG A CA 1
ATOM 680 C C . ARG A 1 86 ? -8.099 9.166 -3.432 1.00 98.06 86 ARG A C 1
ATOM 682 O O . ARG A 1 86 ? -8.675 9.968 -2.709 1.00 98.06 86 ARG A O 1
ATOM 689 N N . ARG A 1 87 ? -8.577 7.939 -3.655 1.00 96.94 87 ARG A N 1
ATOM 690 C CA . ARG A 1 87 ? -9.845 7.469 -3.077 1.00 96.94 87 ARG A CA 1
ATOM 691 C C . ARG A 1 87 ? -9.767 7.194 -1.577 1.00 96.94 87 ARG A C 1
ATOM 693 O O . ARG A 1 87 ? -10.779 7.321 -0.898 1.00 96.94 87 ARG A O 1
ATOM 700 N N . ASN A 1 88 ? -8.608 6.777 -1.067 1.00 96.00 88 ASN A N 1
ATOM 701 C CA . ASN A 1 88 ? -8.516 6.168 0.263 1.00 96.00 88 ASN A CA 1
ATOM 702 C C . ASN A 1 88 ? -7.652 6.938 1.272 1.00 96.00 88 ASN A C 1
ATOM 704 O O . ASN A 1 88 ? -7.906 6.816 2.477 1.00 96.00 88 ASN A O 1
ATOM 708 N N . TYR A 1 89 ? -6.657 7.688 0.797 1.00 96.56 89 TYR A N 1
ATOM 709 C CA . TYR A 1 89 ? -5.555 8.228 1.601 1.00 96.56 89 TYR A CA 1
ATOM 710 C C . TYR A 1 89 ? -5.255 9.709 1.356 1.00 96.56 89 TYR A C 1
ATOM 712 O O . TYR A 1 89 ? -4.423 10.264 2.070 1.00 96.56 89 TYR A O 1
ATOM 720 N N . ASP A 1 90 ? -5.913 10.351 0.387 1.00 96.75 90 ASP A N 1
ATOM 721 C CA . ASP A 1 90 ? -5.793 11.799 0.209 1.00 96.75 90 ASP A CA 1
ATOM 722 C C . ASP A 1 90 ? -6.254 12.536 1.473 1.00 96.75 90 ASP A C 1
ATOM 724 O O . ASP A 1 90 ? -7.115 12.048 2.215 1.00 96.75 90 ASP A O 1
ATOM 728 N N . TRP A 1 91 ? -5.695 13.717 1.726 1.00 96.25 91 TRP A N 1
ATOM 729 C CA . TRP A 1 91 ? -5.907 14.414 2.992 1.00 96.25 91 TRP A CA 1
ATOM 730 C C . TRP A 1 91 ? -7.391 14.661 3.316 1.00 96.25 91 TRP A C 1
ATOM 732 O O . TRP A 1 91 ? -7.804 14.296 4.419 1.00 96.25 91 TRP A O 1
ATOM 742 N N . PRO A 1 92 ? -8.240 15.118 2.370 1.00 96.94 92 PRO A N 1
ATOM 743 C CA . PRO A 1 92 ? -9.674 15.271 2.628 1.00 96.94 92 PRO A CA 1
ATOM 744 C C . PRO A 1 92 ? -10.381 13.954 2.991 1.00 96.94 92 PRO A C 1
ATOM 746 O O . PRO A 1 92 ? -11.355 13.944 3.744 1.00 96.94 92 PRO A O 1
ATOM 749 N N . VAL A 1 93 ? -9.899 12.817 2.471 1.00 96.75 93 VAL A N 1
ATOM 750 C CA . VAL A 1 93 ? -10.454 11.493 2.790 1.00 96.75 93 VAL A CA 1
ATOM 751 C C . VAL A 1 93 ? -10.118 11.110 4.225 1.00 96.75 93 VAL A C 1
ATOM 753 O O . VAL A 1 93 ? -10.986 10.621 4.952 1.00 96.75 93 VAL A O 1
ATOM 756 N N . ILE A 1 94 ? -8.865 11.316 4.628 1.00 95.75 94 ILE A N 1
ATOM 757 C CA . ILE A 1 94 ? -8.395 11.011 5.978 1.00 95.75 94 ILE A CA 1
ATOM 758 C C . ILE A 1 94 ? -9.067 11.928 6.998 1.00 95.75 94 ILE A C 1
ATOM 760 O O . ILE A 1 94 ? -9.663 11.426 7.949 1.00 95.75 94 ILE A O 1
ATOM 764 N N . GLU A 1 95 ? -9.062 13.239 6.765 1.00 97.75 95 GLU A N 1
ATOM 765 C CA . GLU A 1 95 ? -9.755 14.223 7.600 1.00 97.75 95 GLU A CA 1
ATOM 766 C C . GLU A 1 95 ? -11.231 13.851 7.784 1.00 97.75 95 GLU A C 1
ATOM 768 O O . GLU A 1 95 ? -11.706 13.726 8.912 1.00 97.75 95 GLU A O 1
ATOM 773 N N . GLY A 1 96 ? -11.939 13.548 6.691 1.00 97.31 96 GLY A N 1
ATOM 774 C CA . GLY A 1 96 ? -13.337 13.134 6.760 1.00 97.31 96 GLY A CA 1
ATOM 775 C C . GLY A 1 96 ? -13.561 11.844 7.558 1.00 97.31 96 GLY A C 1
ATOM 776 O O . GLY A 1 96 ? -14.592 11.709 8.212 1.00 97.31 96 GLY A O 1
ATOM 777 N N . LYS A 1 97 ? -12.626 10.880 7.527 1.00 94.88 97 LYS A N 1
ATOM 778 C CA . LYS A 1 97 ? -12.707 9.663 8.361 1.00 94.88 97 LYS A CA 1
ATOM 779 C C . LYS A 1 97 ? -12.576 9.999 9.848 1.00 94.88 97 LYS A C 1
ATOM 781 O O . LYS A 1 97 ? -13.352 9.473 10.639 1.00 94.88 97 LYS A O 1
ATOM 786 N N . TYR A 1 98 ? -11.640 10.876 10.209 1.00 97.06 98 TYR A N 1
ATOM 787 C CA . TYR A 1 98 ? -11.445 11.304 11.595 1.00 97.06 98 TYR A CA 1
ATOM 788 C C . TYR A 1 98 ? -12.626 12.117 12.126 1.00 97.06 98 TYR A C 1
ATOM 790 O O . TYR A 1 98 ? -13.105 11.826 13.218 1.00 97.06 98 TYR A O 1
ATOM 798 N N . LEU A 1 99 ? -13.122 13.091 11.356 1.00 97.38 99 LEU A N 1
ATOM 799 C CA . LEU A 1 99 ? -14.261 13.918 11.765 1.00 97.38 99 LEU A CA 1
ATOM 800 C C . LEU A 1 99 ? -15.511 13.069 12.011 1.00 97.38 99 LEU A C 1
ATOM 802 O O . LEU A 1 99 ? -16.089 13.161 13.088 1.00 97.38 99 LEU A O 1
ATOM 806 N N . ARG A 1 100 ? -15.848 12.159 11.086 1.00 96.44 100 ARG A N 1
ATOM 807 C CA . ARG A 1 100 ? -16.974 11.227 11.271 1.00 96.44 100 ARG A CA 1
ATOM 808 C C . ARG A 1 100 ? -16.822 10.366 12.520 1.00 96.44 100 ARG A C 1
ATOM 810 O O . ARG A 1 100 ? -17.768 10.223 13.275 1.00 96.44 100 ARG A O 1
ATOM 817 N N . MET A 1 101 ? -15.628 9.824 12.767 1.00 96.12 101 MET A N 1
ATOM 818 C CA . MET A 1 101 ? -15.384 9.016 13.965 1.00 96.12 101 MET A CA 1
ATOM 819 C C . MET A 1 101 ? -15.594 9.824 15.255 1.00 96.12 101 MET A C 1
ATOM 821 O O . MET A 1 101 ? -16.124 9.297 16.228 1.00 96.12 101 MET A O 1
ATOM 825 N N . ILE A 1 102 ? -15.176 11.092 15.282 1.00 96.12 102 ILE A N 1
ATOM 826 C CA . ILE A 1 102 ? -15.387 11.972 16.439 1.00 96.12 102 ILE A CA 1
ATOM 827 C C . ILE A 1 102 ? -16.880 12.271 16.624 1.00 96.12 102 ILE A C 1
ATOM 829 O O . ILE A 1 102 ? -17.365 12.200 17.751 1.00 96.12 102 ILE A O 1
ATOM 833 N N . GLU A 1 103 ? -17.597 12.575 15.541 1.00 95.56 103 GLU A N 1
ATOM 834 C CA . GLU A 1 103 ? -19.048 12.803 15.550 1.00 95.56 103 GLU A CA 1
ATOM 835 C C . GLU A 1 103 ? -19.805 11.564 16.061 1.00 95.56 103 GLU A C 1
ATOM 837 O O . GLU A 1 103 ? -20.604 11.676 16.990 1.00 95.56 103 GLU A O 1
ATOM 842 N N . ASP A 1 104 ? -19.482 10.372 15.548 1.00 94.00 104 ASP A N 1
ATOM 843 C CA . ASP A 1 104 ? -20.095 9.103 15.965 1.00 94.00 104 ASP A CA 1
ATOM 844 C C . ASP A 1 104 ? -19.892 8.841 17.470 1.00 94.00 104 ASP A C 1
ATOM 846 O O . ASP A 1 104 ? -20.826 8.467 18.182 1.00 94.00 104 ASP A O 1
ATOM 850 N N . LEU A 1 105 ? -18.684 9.094 17.988 1.00 94.31 105 LEU A N 1
ATOM 851 C CA . LEU A 1 105 ? -18.374 8.941 19.413 1.00 94.31 105 LEU A CA 1
ATOM 852 C C . LEU A 1 105 ? -19.118 9.952 20.298 1.00 94.31 105 LEU A C 1
ATOM 854 O O . LEU A 1 105 ? -19.507 9.617 21.420 1.00 94.31 105 LEU A O 1
ATOM 858 N N . GLN A 1 106 ? -19.320 11.185 19.825 1.00 92.44 106 GLN A N 1
ATOM 859 C CA . GLN A 1 106 ? -20.116 12.189 20.540 1.00 92.44 106 GLN A CA 1
ATOM 860 C C . GLN A 1 106 ? -21.588 11.773 20.619 1.00 92.44 106 GLN A C 1
ATOM 862 O O . GLN A 1 106 ? -22.201 11.866 21.686 1.00 92.44 106 GLN A O 1
ATOM 867 N N . ASP A 1 107 ? -22.128 11.256 19.519 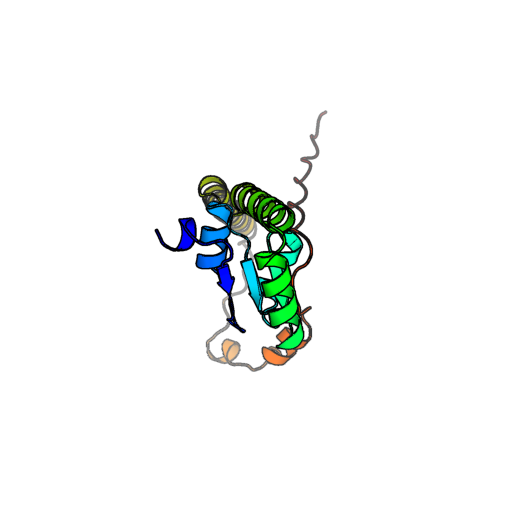1.00 90.69 107 ASP A N 1
ATOM 868 C CA . ASP A 1 107 ? -23.482 10.718 19.435 1.00 90.69 107 ASP A CA 1
ATOM 869 C C . ASP A 1 107 ? -23.688 9.520 20.371 1.00 90.69 107 ASP A C 1
ATOM 871 O O . ASP A 1 107 ? -24.678 9.454 21.106 1.00 90.69 107 ASP A O 1
ATOM 875 N N . GLU A 1 108 ? -22.752 8.569 20.375 1.00 89.00 108 GLU A N 1
ATOM 876 C CA . GLU A 1 108 ? -22.775 7.420 21.282 1.00 89.00 108 GLU A CA 1
ATOM 877 C C . GLU A 1 108 ? -22.718 7.857 22.745 1.00 89.00 108 GLU A C 1
ATOM 879 O O . GLU A 1 108 ? -23.507 7.371 23.558 1.00 89.00 108 GLU A O 1
ATOM 884 N N . ALA A 1 109 ? -21.850 8.813 23.083 1.00 84.56 109 ALA A N 1
ATOM 885 C CA . ALA A 1 109 ? -21.759 9.361 24.430 1.00 84.56 109 ALA A CA 1
ATOM 886 C C . ALA A 1 109 ? -23.058 10.065 24.858 1.00 84.56 109 ALA A C 1
ATOM 888 O O . ALA A 1 109 ? -23.499 9.887 25.994 1.00 84.56 109 ALA A O 1
ATOM 889 N N . ALA A 1 110 ? -23.711 10.812 23.963 1.00 83.50 110 ALA A N 1
ATOM 890 C CA . ALA A 1 110 ? -24.993 11.459 24.239 1.00 83.50 110 ALA A CA 1
ATOM 891 C C . ALA A 1 110 ? -26.126 10.437 24.456 1.00 83.50 110 ALA A C 1
ATOM 893 O O . ALA A 1 110 ? -26.916 10.573 25.395 1.00 83.50 110 ALA A O 1
ATOM 894 N N . ARG A 1 111 ? -26.181 9.372 23.643 1.00 81.44 111 ARG A N 1
ATOM 895 C CA . ARG A 1 111 ? -27.143 8.266 23.815 1.00 81.44 111 ARG A CA 1
ATOM 896 C C . ARG A 1 111 ? -26.885 7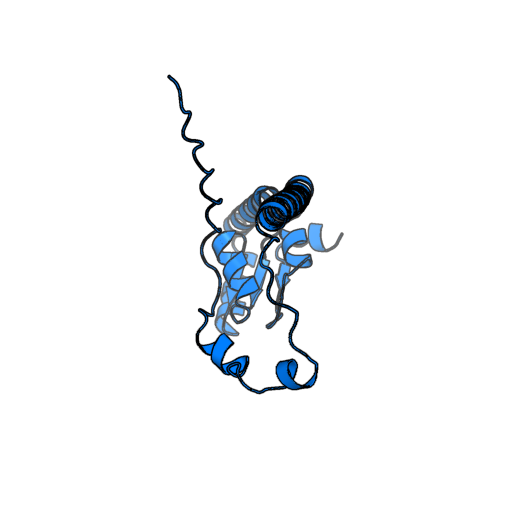.493 25.105 1.00 81.44 111 ARG A C 1
ATOM 898 O O . ARG A 1 111 ? -27.825 7.206 25.845 1.00 81.44 111 ARG A O 1
ATOM 905 N N . ALA A 1 112 ? -25.619 7.199 25.396 1.00 76.50 112 ALA A N 1
ATOM 906 C CA . ALA A 1 112 ? -25.213 6.567 26.640 1.00 76.50 112 ALA A CA 1
ATOM 907 C C . ALA A 1 112 ? -25.600 7.445 27.831 1.00 76.50 112 ALA A C 1
ATOM 909 O O . ALA A 1 112 ? -26.192 6.927 28.765 1.00 76.50 112 ALA A O 1
ATOM 910 N N . ALA A 1 113 ? -25.390 8.765 27.776 1.00 67.69 113 ALA A N 1
ATOM 911 C CA . ALA A 1 113 ? -25.799 9.699 28.826 1.00 67.69 113 ALA A CA 1
ATOM 912 C C . ALA A 1 113 ? -27.317 9.720 29.074 1.00 67.69 113 ALA A C 1
ATOM 914 O O . ALA A 1 113 ? -27.739 9.839 30.223 1.00 67.69 113 ALA A O 1
ATOM 915 N N . GLY A 1 114 ? -28.135 9.504 28.038 1.00 61.12 114 GLY A N 1
ATOM 916 C CA . GLY A 1 11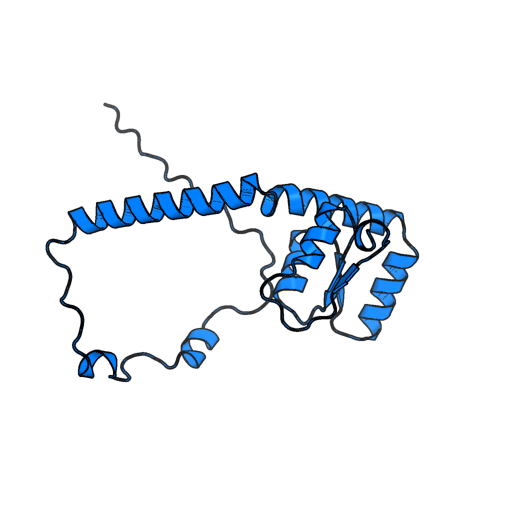4 ? -29.574 9.247 28.186 1.00 61.12 114 GLY A CA 1
ATOM 917 C C . GLY A 1 114 ? -29.909 7.903 28.859 1.00 61.12 114 GLY A C 1
ATOM 918 O O . GLY A 1 114 ? -30.964 7.772 29.473 1.00 61.12 114 GLY A O 1
ATOM 919 N N . SER A 1 115 ? -28.998 6.927 28.793 1.00 58.22 115 SER A N 1
ATOM 920 C CA . SER A 1 115 ? -29.074 5.593 29.414 1.00 58.22 115 SER A CA 1
ATOM 921 C C . SER A 1 115 ? -28.294 5.470 30.743 1.00 58.22 115 SER A C 1
ATOM 923 O O . SER A 1 115 ? -28.380 4.434 31.404 1.00 58.22 115 SER A O 1
ATOM 925 N N . LEU A 1 116 ? -27.531 6.491 31.162 1.00 52.09 116 LEU A N 1
ATOM 926 C CA . LEU A 1 116 ? -26.583 6.453 32.294 1.00 52.09 116 LEU A CA 1
ATOM 927 C C . LEU A 1 116 ? -27.247 6.451 33.684 1.00 52.09 116 LEU A C 1
ATOM 929 O O . LEU A 1 116 ? -26.555 6.569 34.694 1.00 52.09 116 LEU A O 1
ATOM 933 N N . THR A 1 117 ? -28.560 6.246 33.790 1.00 54.19 117 THR A N 1
ATOM 934 C CA . THR A 1 117 ? -29.182 5.962 35.095 1.00 54.19 117 THR A CA 1
ATOM 935 C C . THR A 1 117 ? -28.802 4.582 35.655 1.00 54.19 117 THR A C 1
ATOM 937 O O . THR A 1 117 ? -29.108 4.305 36.812 1.00 54.19 117 THR A O 1
ATOM 940 N N . SER A 1 118 ? -28.080 3.737 34.904 1.00 57.66 118 SER A N 1
ATOM 941 C CA . SER A 1 118 ? -27.631 2.416 35.373 1.00 57.66 118 SER A CA 1
ATOM 942 C C . SER A 1 118 ? -26.243 1.990 34.861 1.00 57.66 118 SER A C 1
ATOM 944 O O . SER A 1 118 ? -26.081 0.867 34.385 1.00 57.66 118 SER A O 1
ATOM 946 N N . ALA A 1 119 ? -25.223 2.850 34.925 1.00 62.47 119 ALA A N 1
ATOM 947 C CA . ALA A 1 119 ? -23.849 2.369 34.744 1.00 62.47 119 ALA A CA 1
ATOM 948 C C . ALA A 1 119 ? -23.401 1.598 35.997 1.00 62.47 119 ALA A C 1
ATOM 950 O O . ALA A 1 119 ? -23.391 2.158 37.095 1.00 62.47 119 ALA A O 1
ATOM 951 N N . GLU A 1 120 ? -23.041 0.319 35.847 1.00 63.22 120 GLU A N 1
ATOM 952 C CA . GLU A 1 120 ? -22.437 -0.446 36.941 1.00 63.22 120 GLU A CA 1
ATOM 953 C C . GLU A 1 120 ? -21.150 0.244 37.427 1.00 63.22 120 GLU A C 1
ATOM 955 O O . GLU A 1 120 ? -20.361 0.743 36.615 1.00 63.22 120 GLU A O 1
ATOM 960 N N . PRO A 1 121 ? -20.909 0.293 38.750 1.00 73.19 121 PRO A N 1
ATOM 961 C CA . PRO A 1 121 ? -19.706 0.904 39.284 1.00 73.19 121 PRO A CA 1
ATOM 962 C C . PRO A 1 121 ? -18.468 0.168 38.775 1.00 73.19 121 PRO A C 1
ATOM 964 O O . PRO A 1 121 ? -18.409 -1.061 38.732 1.00 73.19 121 PRO A O 1
ATOM 967 N N . LEU A 1 122 ? -17.446 0.948 38.426 1.00 73.00 122 LEU A N 1
ATOM 968 C CA . LEU A 1 122 ? -16.167 0.421 37.981 1.00 73.00 122 LEU A CA 1
ATOM 969 C C . LEU A 1 122 ? -15.614 -0.603 38.993 1.00 73.00 122 LEU A C 1
ATOM 971 O O . LEU A 1 122 ? -15.516 -0.288 40.183 1.00 73.00 122 LEU A O 1
ATOM 975 N N . PRO A 1 123 ? -15.185 -1.798 38.547 1.00 76.12 123 PRO A N 1
ATOM 976 C CA . PRO A 1 123 ? -14.676 -2.817 39.452 1.00 76.12 123 PRO A CA 1
ATOM 977 C C . PRO A 1 123 ? -13.450 -2.311 40.222 1.00 76.12 123 PRO A C 1
ATOM 979 O O . PRO A 1 123 ? -12.585 -1.611 39.679 1.00 76.12 123 PRO A O 1
ATOM 982 N N . GLY A 1 124 ? -13.361 -2.689 41.500 1.00 84.25 124 GLY A N 1
ATOM 983 C CA . GLY A 1 124 ? -12.214 -2.373 42.353 1.00 84.25 124 GLY A CA 1
ATOM 984 C C . GLY A 1 124 ? -10.908 -3.001 41.846 1.00 84.25 124 GLY A C 1
ATOM 985 O O . GLY A 1 124 ? -10.916 -3.934 41.042 1.00 84.25 124 GLY A O 1
ATOM 986 N N . TRP A 1 125 ? -9.764 -2.518 42.343 1.00 79.12 125 TRP A N 1
ATOM 987 C CA . TRP A 1 125 ? -8.422 -2.953 41.911 1.00 79.12 125 TRP A CA 1
ATOM 988 C C . TRP A 1 125 ? -8.241 -4.484 41.897 1.00 79.12 125 TRP A C 1
ATOM 990 O O . TRP A 1 125 ? -7.714 -5.028 40.926 1.00 79.12 125 TRP A O 1
ATOM 1000 N N . LEU A 1 126 ? -8.714 -5.181 42.937 1.00 81.00 126 LEU A N 1
ATOM 1001 C CA . LEU A 1 126 ? -8.632 -6.644 43.029 1.00 81.00 126 LEU A CA 1
ATOM 1002 C C . LEU A 1 126 ? -9.503 -7.351 41.985 1.00 81.00 126 LEU A C 1
ATOM 1004 O O . LEU A 1 126 ? -9.105 -8.388 41.467 1.00 81.00 126 LEU A O 1
ATOM 1008 N N . ALA A 1 127 ? -10.671 -6.792 41.658 1.00 78.38 127 ALA A N 1
ATOM 1009 C CA . ALA A 1 127 ? -11.572 -7.353 40.655 1.00 78.38 127 ALA A CA 1
ATOM 1010 C C . ALA A 1 127 ? -11.002 -7.198 39.235 1.00 78.38 127 ALA A C 1
ATOM 1012 O O . ALA A 1 127 ? -11.074 -8.138 38.455 1.00 78.38 127 ALA A O 1
ATOM 1013 N N . ARG A 1 128 ? -10.333 -6.074 38.938 1.00 74.06 128 ARG A N 1
ATOM 1014 C CA . ARG A 1 128 ? -9.641 -5.844 37.652 1.00 74.06 128 ARG A CA 1
ATOM 1015 C C . ARG A 1 128 ? -8.434 -6.751 37.417 1.00 74.06 128 ARG A C 1
ATOM 1017 O O . ARG A 1 128 ? -8.004 -6.905 36.283 1.00 74.06 128 ARG A O 1
ATOM 1024 N N . ARG A 1 129 ? -7.854 -7.301 38.486 1.00 73.88 129 ARG A N 1
ATOM 1025 C CA . ARG A 1 129 ? -6.719 -8.235 38.426 1.00 73.88 129 ARG A CA 1
ATOM 1026 C C . ARG A 1 129 ? -7.144 -9.702 38.465 1.00 73.88 129 ARG A C 1
ATOM 1028 O O . ARG A 1 129 ? -6.277 -10.571 38.527 1.00 73.88 129 ARG A O 1
ATOM 1035 N N . ARG A 1 130 ? -8.449 -10.000 38.460 1.00 70.94 130 ARG A N 1
ATOM 1036 C CA . ARG A 1 130 ? -8.908 -11.385 38.339 1.00 70.94 130 ARG A CA 1
ATOM 1037 C C . ARG A 1 130 ? -8.638 -11.878 36.913 1.00 70.94 130 ARG A C 1
ATOM 1039 O O . ARG A 1 130 ? -8.967 -11.164 35.971 1.00 70.94 130 ARG A O 1
ATOM 1046 N N . PRO A 1 131 ? -8.102 -13.094 36.731 1.00 68.44 131 PRO A N 1
ATOM 1047 C CA . PRO A 1 131 ? -7.925 -13.696 35.416 1.00 68.44 131 PRO A CA 1
ATOM 1048 C C . PRO A 1 131 ? -9.260 -14.301 34.950 1.00 68.44 131 PRO A C 1
ATOM 1050 O O . PRO A 1 131 ? -9.369 -15.503 34.738 1.00 68.44 131 PRO A O 1
ATOM 1053 N N . THR A 1 132 ? -10.318 -13.488 34.913 1.00 77.81 132 THR A N 1
ATOM 1054 C CA . THR A 1 132 ? -11.647 -13.899 34.427 1.00 77.81 132 THR A CA 1
ATOM 1055 C C . THR A 1 132 ? -11.732 -13.848 32.910 1.00 77.81 132 THR A C 1
ATOM 1057 O O . THR A 1 132 ? -12.576 -14.520 32.327 1.00 77.81 132 THR A O 1
ATOM 1060 N N . GLU A 1 133 ? -10.845 -13.077 32.283 1.00 75.38 133 GLU A N 1
ATOM 1061 C CA . GLU A 1 133 ? -10.745 -12.967 30.837 1.00 75.38 133 GLU A CA 1
ATOM 1062 C C . GLU A 1 133 ? -9.805 -14.021 30.263 1.00 75.38 133 GLU A C 1
ATOM 1064 O O . GLU A 1 133 ? -8.805 -14.408 30.878 1.00 75.38 133 GLU A O 1
ATOM 1069 N N . ARG A 1 134 ? -10.124 -14.467 29.048 1.00 81.62 134 ARG A N 1
ATOM 1070 C CA . ARG A 1 134 ? -9.249 -15.363 28.294 1.00 81.62 134 ARG A CA 1
ATOM 1071 C C . ARG A 1 134 ? -7.924 -14.651 27.981 1.00 81.62 134 ARG A C 1
ATOM 1073 O O . ARG A 1 134 ? -7.931 -13.445 27.726 1.00 81.62 134 ARG A O 1
ATOM 1080 N N . PRO A 1 135 ? -6.796 -15.379 27.966 1.00 86.31 135 PRO A N 1
ATOM 1081 C CA . PRO A 1 135 ? -5.528 -14.854 27.477 1.00 86.31 135 PRO A CA 1
ATOM 1082 C C . PRO A 1 135 ? -5.674 -14.194 26.097 1.00 86.31 135 PRO A C 1
ATOM 1084 O O . PRO A 1 135 ? -6.394 -14.696 25.231 1.00 86.31 135 PRO A O 1
ATOM 1087 N N . ALA A 1 136 ? -5.015 -13.050 25.897 1.00 84.88 136 ALA A N 1
ATOM 1088 C CA . ALA A 1 136 ? -5.163 -12.265 24.670 1.00 84.88 136 ALA A CA 1
ATOM 1089 C C . ALA A 1 136 ? -4.725 -13.042 23.418 1.00 84.88 136 ALA A C 1
ATOM 1091 O O . ALA A 1 136 ? -5.315 -12.868 22.361 1.00 84.88 136 ALA A O 1
ATOM 1092 N N . ASP A 1 137 ? -3.738 -13.929 23.538 1.00 87.69 137 ASP A N 1
ATOM 1093 C CA . ASP A 1 137 ? -3.295 -14.826 22.470 1.00 87.69 137 ASP A CA 1
ATOM 1094 C C . ASP A 1 137 ? -4.390 -15.813 22.042 1.00 87.69 137 ASP A C 1
ATOM 1096 O O . ASP A 1 137 ? -4.585 -15.998 20.845 1.00 87.69 137 ASP A O 1
ATO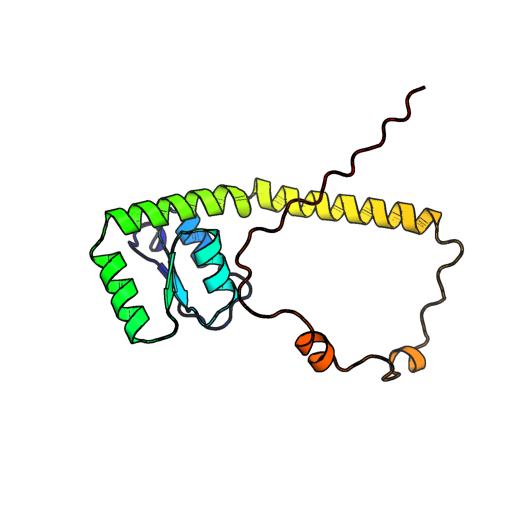M 1100 N N . MET A 1 138 ? -5.160 -16.367 22.986 1.00 87.31 138 MET A N 1
ATOM 1101 C CA . MET A 1 138 ? -6.319 -17.215 22.672 1.00 87.31 138 MET A CA 1
ATOM 1102 C C . MET A 1 138 ? -7.436 -16.426 21.981 1.00 87.31 138 MET A C 1
ATOM 1104 O O . MET A 1 138 ? -8.091 -16.927 21.073 1.00 87.31 138 MET A O 1
ATOM 1108 N N . VAL A 1 139 ? -7.658 -15.175 22.393 1.00 87.94 139 VAL A N 1
ATOM 1109 C CA . VAL A 1 139 ? -8.644 -14.309 21.729 1.00 87.94 139 VAL A CA 1
ATOM 1110 C C . VAL A 1 139 ? -8.188 -13.974 20.309 1.00 87.94 139 VAL A C 1
ATOM 1112 O O . VAL A 1 139 ? -8.984 -14.046 19.380 1.00 87.94 139 VAL A O 1
ATOM 1115 N N . LEU A 1 140 ? -6.908 -13.642 20.123 1.00 85.12 140 LEU A N 1
ATOM 1116 C CA . LEU A 1 140 ? -6.339 -13.327 18.814 1.00 85.12 140 LEU A CA 1
ATOM 1117 C C . LEU A 1 140 ? -6.315 -14.545 17.884 1.00 85.12 140 LEU A C 1
ATOM 1119 O O . LEU A 1 140 ? -6.527 -14.372 16.688 1.00 85.12 140 LEU A O 1
ATOM 1123 N N . SER A 1 141 ? -6.104 -15.759 18.406 1.00 87.06 141 SER A N 1
ATOM 1124 C CA . SER A 1 141 ? -6.136 -16.981 17.593 1.00 87.06 141 SER A CA 1
ATOM 1125 C C . SER A 1 141 ? -7.520 -17.304 17.034 1.00 87.06 141 SER A C 1
ATOM 1127 O O . SER A 1 141 ? -7.614 -17.958 15.998 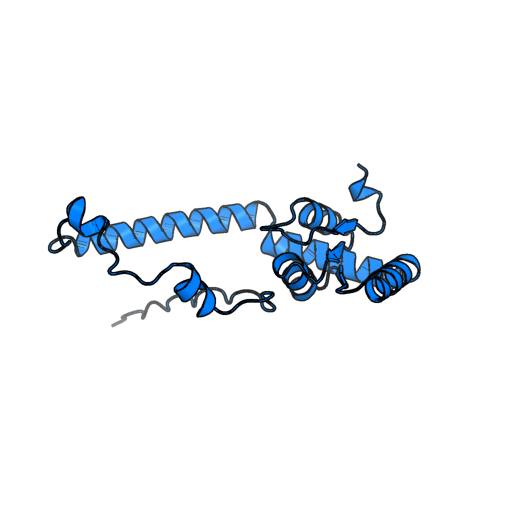1.00 87.06 141 SER A O 1
ATOM 1129 N N . ASP A 1 142 ? -8.578 -16.838 17.700 1.00 90.12 142 ASP A N 1
ATOM 1130 C CA . ASP A 1 142 ? -9.959 -17.001 17.238 1.00 90.12 142 ASP A CA 1
ATOM 1131 C C . ASP A 1 142 ? -10.327 -15.982 16.141 1.00 90.12 142 ASP A C 1
ATOM 1133 O O . ASP A 1 142 ? -11.329 -16.155 15.441 1.00 90.12 142 ASP A O 1
ATOM 1137 N N . LEU A 1 143 ? -9.553 -14.899 15.992 1.00 87.44 143 LEU A N 1
ATOM 1138 C CA . LEU A 1 143 ? -9.829 -13.858 15.007 1.00 87.44 143 LEU A CA 1
ATOM 1139 C C . LEU A 1 143 ? -9.301 -14.248 13.619 1.00 87.44 143 LEU A C 1
ATOM 1141 O O . LEU A 1 143 ? -8.231 -14.850 13.497 1.00 87.44 143 LEU A O 1
ATOM 1145 N N . PRO A 1 144 ? -10.018 -13.870 12.545 1.00 86.19 144 PRO A N 1
ATOM 1146 C CA . PRO A 1 144 ? -9.524 -14.069 11.193 1.00 86.19 144 PRO A CA 1
ATOM 1147 C C . PRO A 1 144 ? -8.192 -13.335 11.000 1.00 86.19 144 PRO A C 1
ATOM 1149 O O . PRO A 1 144 ? -8.063 -12.152 11.318 1.00 86.19 144 PRO A O 1
ATOM 1152 N N . SER A 1 145 ? -7.213 -14.053 10.455 1.00 86.38 145 SER A N 1
ATOM 1153 C CA . SER A 1 145 ? -5.887 -13.546 10.102 1.00 86.38 145 SER A CA 1
ATOM 1154 C C . SER A 1 145 ? -5.677 -13.576 8.587 1.00 86.38 145 SER A C 1
ATOM 1156 O O . SER A 1 145 ? -6.468 -14.169 7.846 1.00 86.38 145 SER A O 1
ATOM 1158 N N . GLY A 1 146 ? -4.618 -12.920 8.115 1.00 90.38 146 GLY A N 1
ATOM 1159 C CA . GLY A 1 146 ? -4.306 -12.813 6.695 1.00 90.38 146 GLY A CA 1
ATOM 1160 C C . GLY A 1 146 ? -4.596 -11.431 6.099 1.00 90.38 146 GLY A C 1
ATOM 1161 O O . GLY A 1 146 ? -5.093 -10.520 6.771 1.00 90.38 146 GLY A O 1
ATOM 1162 N N . PRO A 1 147 ? -4.285 -11.250 4.804 1.00 91.19 147 PRO A N 1
ATOM 1163 C CA . PRO A 1 147 ? -4.474 -9.980 4.125 1.00 91.19 147 PRO A CA 1
ATOM 1164 C C . PRO A 1 147 ? -5.959 -9.677 3.934 1.00 91.19 147 PRO A C 1
ATOM 1166 O O . PRO A 1 147 ? -6.723 -10.493 3.422 1.00 91.19 147 PRO A O 1
ATOM 1169 N N . VAL A 1 148 ? -6.361 -8.447 4.244 1.00 91.38 148 VAL A N 1
ATOM 1170 C CA . VAL A 1 148 ? -7.698 -7.952 3.893 1.00 91.38 148 VAL A CA 1
ATOM 1171 C C . VAL A 1 148 ? -7.768 -7.758 2.375 1.00 91.38 148 VAL A C 1
ATOM 1173 O O . VAL A 1 148 ? -7.063 -6.909 1.828 1.00 91.38 148 VAL A O 1
ATOM 1176 N N . LEU A 1 149 ? -8.598 -8.537 1.681 1.00 90.38 149 LEU A N 1
ATOM 1177 C CA . LEU A 1 149 ? -8.642 -8.549 0.209 1.00 90.38 149 LEU A CA 1
ATOM 1178 C C . LEU A 1 149 ? -9.686 -7.606 -0.397 1.00 90.38 149 LEU A C 1
ATOM 1180 O O . LEU A 1 149 ? -9.540 -7.201 -1.545 1.00 90.38 149 LEU A O 1
ATOM 1184 N N . GLU A 1 150 ? -10.712 -7.240 0.366 1.00 86.44 150 GLU A N 1
ATOM 1185 C CA . GLU A 1 150 ? -11.807 -6.378 -0.084 1.00 86.44 150 GLU A CA 1
ATOM 1186 C C . GLU A 1 150 ? -11.750 -5.019 0.621 1.00 86.44 150 GLU A C 1
ATOM 1188 O O . GLU A 1 150 ? -11.266 -4.908 1.750 1.00 86.44 150 GLU A O 1
ATOM 1193 N N . GLU A 1 151 ? -12.224 -3.958 -0.036 1.00 73.62 151 GLU A N 1
ATOM 1194 C CA . GLU A 1 151 ? -12.445 -2.688 0.660 1.00 73.62 151 GLU A CA 1
ATOM 1195 C C . GLU A 1 151 ? -13.623 -2.850 1.642 1.00 73.62 151 GLU A C 1
ATOM 1197 O O . GLU A 1 151 ? -14.646 -3.438 1.274 1.00 73.62 151 GLU A O 1
ATOM 1202 N N . PRO A 1 152 ? -13.519 -2.342 2.887 1.00 64.12 152 PRO A N 1
ATOM 1203 C CA . PRO A 1 152 ? -14.634 -2.373 3.823 1.00 64.12 152 PRO A CA 1
ATOM 1204 C C . PRO A 1 152 ? -15.859 -1.701 3.199 1.00 64.12 152 PRO A C 1
ATOM 1206 O O . PRO A 1 152 ? -15.776 -0.563 2.730 1.00 64.12 152 PRO A O 1
ATOM 1209 N N . ARG A 1 153 ? -17.008 -2.388 3.201 1.00 56.09 153 ARG A N 1
ATOM 1210 C CA . ARG A 1 153 ? -18.273 -1.763 2.797 1.00 56.09 153 ARG A CA 1
ATOM 1211 C C . ARG A 1 153 ? -18.510 -0.540 3.676 1.00 56.09 153 ARG A C 1
ATOM 1213 O O . ARG A 1 153 ? -18.426 -0.640 4.899 1.00 56.09 153 ARG A O 1
ATOM 1220 N N . ALA A 1 154 ? -18.835 0.593 3.050 1.00 53.06 154 ALA A N 1
ATOM 1221 C CA . ALA A 1 154 ? -19.326 1.748 3.786 1.00 53.06 154 ALA A CA 1
ATOM 1222 C C . ALA A 1 154 ? -20.486 1.289 4.690 1.00 53.06 154 ALA A C 1
ATOM 1224 O O . ALA A 1 154 ? -21.326 0.506 4.222 1.00 53.06 154 ALA A O 1
ATOM 1225 N N . PRO A 1 155 ? -20.528 1.716 5.966 1.00 47.78 155 PRO A N 1
ATOM 1226 C CA . PRO A 1 155 ? -21.632 1.363 6.844 1.00 47.78 155 PRO A CA 1
ATOM 1227 C C . PRO A 1 155 ? -22.938 1.747 6.150 1.00 47.78 155 PRO A C 1
ATOM 1229 O O . PRO A 1 155 ? -23.037 2.818 5.543 1.00 47.78 155 PRO A O 1
ATOM 1232 N N . ALA A 1 156 ? -23.915 0.837 6.170 1.00 44.38 156 ALA A N 1
ATOM 1233 C CA . ALA A 1 156 ? -25.224 1.107 5.600 1.00 44.38 156 ALA A CA 1
ATOM 1234 C C . ALA A 1 156 ? -25.740 2.402 6.233 1.00 44.38 156 ALA A C 1
ATOM 1236 O O . ALA A 1 156 ? -25.913 2.454 7.450 1.00 44.38 156 ALA A O 1
ATOM 1237 N N . GLN A 1 157 ? -25.942 3.447 5.422 1.00 43.03 157 GLN A N 1
ATOM 1238 C CA . GLN A 1 157 ? -26.605 4.660 5.884 1.00 43.03 157 GLN A CA 1
ATOM 1239 C C . GLN A 1 157 ? -27.921 4.210 6.501 1.00 43.03 157 GLN A C 1
ATOM 1241 O O . GLN A 1 157 ? -28.762 3.622 5.812 1.00 43.03 157 GLN A O 1
ATOM 1246 N N . ASN A 1 158 ? -28.033 4.386 7.815 1.00 39.28 158 ASN A N 1
ATOM 1247 C CA . ASN A 1 158 ? -29.197 3.999 8.580 1.00 39.28 158 ASN A CA 1
ATOM 1248 C C . ASN A 1 158 ? -30.370 4.740 7.937 1.00 39.28 158 ASN A C 1
ATOM 1250 O O . ASN A 1 158 ? -30.459 5.961 8.055 1.00 39.28 158 ASN A O 1
ATOM 1254 N N . ARG A 1 159 ? -31.188 4.033 7.143 1.00 38.56 159 ARG A N 1
ATOM 1255 C CA . ARG A 1 159 ? -32.363 4.619 6.501 1.00 38.56 159 ARG A CA 1
ATOM 1256 C C . ARG A 1 159 ? -33.245 5.070 7.646 1.00 38.56 159 ARG A C 1
ATOM 1258 O O . ARG A 1 159 ? -33.916 4.240 8.261 1.00 38.56 159 ARG A O 1
ATOM 1265 N N . SER A 1 160 ? -33.197 6.361 7.955 1.00 39.66 160 SER A N 1
ATOM 1266 C CA . SER A 1 160 ? -34.186 7.007 8.791 1.00 39.66 160 SER A CA 1
ATOM 1267 C C . SER A 1 160 ? -35.528 6.609 8.197 1.00 39.66 160 SER A C 1
ATOM 1269 O O . SER A 1 160 ? -35.861 6.939 7.058 1.00 39.66 160 SER A O 1
ATOM 1271 N N . ARG A 1 161 ? -36.261 5.772 8.933 1.00 41.25 161 ARG A N 1
ATOM 1272 C CA . ARG A 1 161 ? -37.674 5.565 8.669 1.00 41.25 161 ARG A CA 1
ATOM 1273 C C . ARG A 1 161 ? -38.301 6.929 8.898 1.00 41.25 161 ARG A C 1
ATOM 1275 O O . ARG A 1 161 ? -38.523 7.319 10.038 1.00 41.25 161 ARG A O 1
ATOM 1282 N N . SER A 1 162 ? -38.491 7.661 7.807 1.00 36.12 162 SER A N 1
ATOM 1283 C CA . SER A 1 162 ? -39.400 8.787 7.718 1.00 36.12 162 SER A CA 1
ATOM 1284 C C . SER A 1 162 ? -40.761 8.286 8.187 1.00 36.12 162 SER A C 1
ATOM 1286 O O . SER A 1 162 ? -41.463 7.574 7.468 1.00 36.12 162 SER A O 1
ATOM 1288 N N . SER A 1 163 ? -41.068 8.569 9.447 1.00 44.81 163 SER A N 1
ATOM 1289 C CA . SER A 1 163 ? -42.426 8.603 9.951 1.00 44.81 163 SER A CA 1
ATOM 1290 C C . SER A 1 163 ? -43.104 9.798 9.303 1.00 44.81 163 SER A C 1
ATOM 1292 O O . SER A 1 163 ? -42.734 10.935 9.582 1.00 44.81 163 SER A O 1
ATOM 1294 N N . GLU A 1 164 ? -44.065 9.532 8.438 1.00 30.66 164 GLU A N 1
ATOM 1295 C CA . GLU A 1 164 ? -45.002 10.522 7.929 1.00 30.66 164 GLU A CA 1
ATOM 1296 C C . GLU A 1 164 ? -46.271 9.780 7.481 1.00 30.66 164 GLU A C 1
ATOM 1298 O O . GLU A 1 164 ? -46.179 8.619 7.067 1.00 30.66 164 GLU A O 1
ATOM 1303 N N . PRO A 1 165 ? -47.435 10.437 7.528 1.00 39.09 165 PRO A N 1
ATOM 1304 C CA . PRO A 1 165 ? -48.197 10.708 8.752 1.00 39.09 165 PRO A CA 1
ATOM 1305 C C . PRO A 1 165 ? -49.414 9.786 8.936 1.00 39.09 165 PRO A C 1
ATOM 1307 O O . PRO A 1 165 ? -49.884 9.183 7.945 1.00 39.09 165 PRO A O 1
#

Foldseek 3Di:
DVLLPDQEAEAQDLEDPDDPSLLVSLLSLFAYEYAQNYLARVQCCQALVQYHYDPDPVRSVVRVVCSVPDSVSRNVSSPSSNVVSVCPPPPVNVVVVVVVVVVVVVVVVVVVVVVVPDDDDDDDPVVVPDPPDDDVVVVVVPDDDGHDNYDDPDPPPPPPPPDDD

Secondary structure (DSSP, 8-state):
-HHHH-S-EEE--S--S--HHHHHHHHTT--EEEETT-HHHHHHHHHHT-EEEESSHHHHHHHHHHHHH-HHHHHHHHHHHHHHHHHHTSHHHHHHHHHHHHHHHHHHHHHHHHHGGGPPPPPPHHHHTSTTSPPHHHHHHHS--S---SPPPPPP---------